Protein AF-A0ABD1CGZ0-F1 (afdb_monomer_lite)

Radius of gyration: 16.89 Å; chains: 1; bounding box: 37×45×39 Å

Sequence (158 aa):
MDRVVRLGLTNVVYFQCNLDYFTARFDVGVSLHACGVATDIVLEKCFEHRARFVSCPCCYGKLYEFDRIRYPRSGVFQRSELLLKEYLCIAHCADQTHDLESSRTNVAKSQQGFFCMDVIDKDRALRAEEFGYSVVVKRLRPENCTPKNRVLVGVLEE

pLDDT: mean 94.25, std 4.82, range [64.31, 98.44]

Secondary structure (DSSP, 8-state):
-HHHHHTT--S-----S-GGG-----SEEEEES-TTHHHHHHHHHHHHHT-EEEEE----S----BTTB-SS-SHHHHTSS--HHHHHHHHHHHT----TTSTT--HHHHHHHHHHHHHHHHHHHHHHHTTTEEEEEEE-SSGGG-S--EEEEEEE--

Structure (mmCIF, N/CA/C/O backbone):
data_AF-A0ABD1CGZ0-F1
#
_entry.id   AF-A0ABD1CGZ0-F1
#
loop_
_atom_site.group_PDB
_atom_site.id
_atom_site.type_symbol
_atom_site.label_atom_id
_atom_site.label_alt_id
_atom_site.label_comp_id
_atom_site.label_asym_id
_atom_site.label_entity_id
_atom_site.label_seq_id
_atom_site.pdbx_PDB_ins_code
_atom_site.Cartn_x
_atom_site.Cartn_y
_atom_site.Cartn_z
_atom_site.occupancy
_atom_site.B_iso_or_equiv
_atom_site.auth_seq_id
_atom_site.auth_comp_id
_atom_site.auth_asym_id
_atom_site.auth_atom_id
_atom_site.pdbx_PDB_model_num
ATOM 1 N N . MET A 1 1 ? -13.277 -22.442 8.735 1.00 76.81 1 MET A N 1
ATOM 2 C CA . MET A 1 1 ? -13.251 -21.962 10.141 1.00 76.81 1 MET A CA 1
ATOM 3 C C . MET A 1 1 ? -12.516 -22.927 11.075 1.00 76.81 1 MET A C 1
ATOM 5 O O . MET A 1 1 ? -12.223 -22.587 12.215 1.00 76.81 1 MET A O 1
ATOM 9 N N . ASP A 1 2 ? -12.110 -24.086 10.562 1.00 89.88 2 ASP A N 1
ATOM 10 C CA . ASP A 1 2 ? -11.545 -25.207 11.313 1.00 89.88 2 ASP A CA 1
ATOM 11 C C . ASP A 1 2 ? -10.303 -24.844 12.125 1.00 89.88 2 ASP A C 1
ATOM 13 O O . ASP A 1 2 ? -10.124 -25.344 13.227 1.00 89.88 2 ASP A O 1
ATOM 17 N N . ARG A 1 3 ? -9.443 -23.946 11.626 1.00 94.38 3 ARG A N 1
ATOM 18 C CA . ARG A 1 3 ? -8.235 -23.551 12.363 1.00 94.38 3 ARG A CA 1
ATOM 19 C C . ARG A 1 3 ? -8.559 -22.821 13.669 1.00 94.38 3 ARG A C 1
ATOM 21 O O . ARG A 1 3 ? -7.928 -23.130 14.669 1.00 94.38 3 ARG A O 1
ATOM 28 N N . VAL A 1 4 ? -9.521 -21.894 13.667 1.00 95.12 4 VAL A N 1
ATOM 29 C CA . VAL A 1 4 ? -9.936 -21.164 14.880 1.00 95.12 4 VAL A CA 1
ATOM 30 C C . VAL A 1 4 ? -10.603 -22.105 15.875 1.00 95.12 4 VAL A C 1
ATOM 32 O O . VAL A 1 4 ? -10.240 -22.087 17.047 1.00 95.12 4 VAL A O 1
ATOM 35 N N . VAL A 1 5 ? -11.476 -22.997 15.393 1.00 95.00 5 VAL A N 1
ATOM 36 C CA . VAL A 1 5 ? -12.150 -23.999 16.233 1.00 95.00 5 VAL A CA 1
ATOM 37 C C . VAL A 1 5 ? -11.141 -24.954 16.875 1.00 95.00 5 VAL A C 1
ATOM 39 O O . VAL A 1 5 ? -11.159 -25.135 18.087 1.00 95.00 5 VAL A O 1
ATOM 42 N N . ARG A 1 6 ? -10.206 -25.515 16.096 1.00 97.38 6 ARG A N 1
ATOM 43 C CA . ARG A 1 6 ? -9.165 -26.421 16.616 1.00 97.38 6 ARG A CA 1
ATOM 44 C C . ARG A 1 6 ? -8.235 -25.760 17.631 1.00 97.38 6 ARG A C 1
ATOM 46 O O . ARG A 1 6 ? -7.684 -26.456 18.472 1.00 97.38 6 ARG A O 1
ATOM 53 N N . LEU A 1 7 ? -8.023 -24.448 17.519 1.00 97.31 7 LEU A N 1
ATOM 54 C CA . LEU A 1 7 ? -7.197 -23.678 18.451 1.00 97.31 7 LEU A CA 1
ATOM 55 C C . LEU A 1 7 ? -7.991 -23.143 19.655 1.00 97.31 7 LEU A C 1
ATOM 57 O O . LEU A 1 7 ? -7.394 -22.515 20.522 1.00 97.31 7 LEU A O 1
ATOM 61 N N . GLY A 1 8 ? -9.311 -23.363 19.713 1.00 97.06 8 GLY A N 1
ATOM 62 C CA . GLY A 1 8 ? -10.162 -22.891 20.808 1.00 97.06 8 GLY A CA 1
ATOM 63 C C . GLY A 1 8 ? -10.250 -21.366 20.922 1.00 97.06 8 GLY A C 1
ATOM 64 O O . GLY A 1 8 ? -10.497 -20.853 22.010 1.00 97.06 8 GLY A O 1
ATOM 65 N N . LEU A 1 9 ? -10.020 -20.626 19.830 1.00 97.25 9 LEU A N 1
ATOM 66 C CA . LEU A 1 9 ? -10.027 -19.161 19.855 1.00 97.25 9 LEU A CA 1
ATOM 67 C C . LEU A 1 9 ? -11.467 -18.634 19.886 1.00 97.25 9 LEU A C 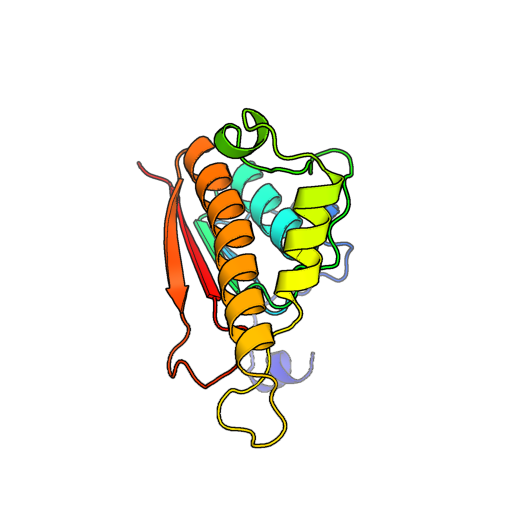1
ATOM 69 O O . LEU A 1 9 ? -12.254 -18.910 18.982 1.00 97.25 9 LEU A O 1
ATOM 73 N N . THR A 1 10 ? -11.799 -17.845 20.907 1.00 96.44 10 THR A N 1
ATOM 74 C CA . THR A 1 10 ? -13.141 -17.266 21.119 1.00 96.44 10 THR A CA 1
ATOM 75 C C . THR A 1 10 ? -13.216 -15.771 20.806 1.00 96.44 10 THR A C 1
ATOM 77 O O . THR A 1 10 ? -14.292 -15.184 20.809 1.00 96.44 10 THR A O 1
ATOM 80 N N . ASN A 1 11 ? -12.077 -15.150 20.505 1.00 96.19 11 ASN A N 1
ATOM 81 C CA . ASN A 1 11 ? -11.908 -13.716 20.273 1.00 96.19 11 ASN A CA 1
ATOM 82 C C . ASN A 1 11 ? -11.653 -13.374 18.793 1.00 96.19 11 ASN A C 1
ATOM 84 O O . ASN A 1 11 ? -11.038 -12.355 18.488 1.00 96.19 11 ASN A O 1
ATOM 88 N N . VAL A 1 12 ? -12.089 -14.236 17.870 1.00 95.38 12 VAL A N 1
ATOM 89 C CA . VAL A 1 12 ? -11.935 -14.039 16.423 1.00 95.38 12 VAL A CA 1
ATOM 90 C C . VAL A 1 12 ? -13.310 -14.012 15.775 1.00 95.38 12 VAL A C 1
ATOM 92 O O . VAL A 1 12 ? -14.066 -14.976 15.869 1.00 95.38 12 VAL A O 1
ATOM 95 N N . VAL A 1 13 ? -13.612 -12.916 15.082 1.00 93.06 13 VAL A N 1
ATOM 96 C CA . VAL A 1 13 ? -14.852 -12.748 14.321 1.00 93.06 13 VAL A CA 1
ATOM 97 C C . VAL A 1 13 ? -14.510 -12.649 12.841 1.00 93.06 13 VAL A C 1
ATOM 99 O O . VAL A 1 13 ? -13.569 -11.957 12.453 1.00 93.06 13 VAL A O 1
ATOM 102 N N . TYR A 1 14 ? -15.271 -13.358 12.013 1.00 91.81 14 TYR A N 1
ATOM 103 C CA . TYR A 1 14 ? -15.106 -13.358 10.566 1.00 91.81 14 TYR A CA 1
ATOM 104 C C . TYR A 1 14 ? -16.179 -12.502 9.908 1.00 91.81 14 TYR A C 1
ATOM 106 O O . TYR A 1 14 ? -17.357 -12.618 10.238 1.00 91.81 14 TYR A O 1
ATOM 114 N N . PHE A 1 15 ? -15.772 -11.716 8.916 1.00 91.56 15 PHE A N 1
ATOM 115 C CA . PHE A 1 15 ? -16.679 -10.938 8.083 1.00 91.56 15 PHE A CA 1
ATOM 116 C C . PHE A 1 15 ? -16.448 -11.297 6.619 1.00 91.56 15 PHE A C 1
ATOM 118 O O . PHE A 1 15 ? -15.347 -11.125 6.098 1.00 91.56 15 PHE A O 1
ATOM 125 N N . GLN A 1 16 ? -17.489 -11.789 5.947 1.00 93.81 16 GLN A N 1
ATOM 126 C CA . GLN A 1 16 ? -17.502 -11.929 4.495 1.00 93.81 16 GLN A CA 1
ATOM 127 C C . GLN A 1 16 ? -18.248 -10.731 3.918 1.00 93.81 16 GLN A C 1
ATOM 129 O O . GLN A 1 16 ? -19.474 -10.672 3.949 1.00 93.81 16 GLN A O 1
ATOM 134 N N . CYS A 1 17 ? -17.503 -9.760 3.411 1.00 91.94 17 CYS A N 1
ATOM 135 C CA . CYS A 1 17 ? -18.067 -8.572 2.791 1.00 91.94 17 CYS A CA 1
ATOM 136 C C . CYS A 1 17 ? -17.113 -8.027 1.731 1.00 91.94 17 CYS A C 1
ATOM 138 O O . CYS A 1 17 ? -15.945 -8.417 1.662 1.00 91.94 17 CYS A O 1
ATOM 140 N N . ASN A 1 18 ? -17.616 -7.108 0.909 1.00 91.56 18 ASN A N 1
ATOM 141 C CA . ASN A 1 18 ? -16.727 -6.227 0.171 1.00 91.56 18 ASN A CA 1
ATOM 142 C C . ASN A 1 18 ? -16.033 -5.307 1.185 1.00 91.56 18 ASN A C 1
ATOM 144 O O . ASN A 1 18 ? -16.710 -4.641 1.967 1.00 91.56 18 ASN A O 1
ATOM 148 N N . LEU A 1 19 ? -14.699 -5.281 1.162 1.00 90.19 19 LEU A N 1
ATOM 149 C CA . LEU A 1 19 ? -13.879 -4.488 2.079 1.00 90.19 19 LEU A CA 1
ATOM 150 C C . LEU A 1 19 ? -14.278 -3.003 2.093 1.00 90.19 19 LEU A C 1
ATOM 152 O O . LEU A 1 19 ? -14.240 -2.363 3.141 1.00 90.19 19 LEU A O 1
ATOM 156 N N . ASP A 1 20 ? -14.712 -2.468 0.951 1.00 87.94 20 ASP A N 1
ATOM 157 C CA . ASP A 1 20 ? -15.153 -1.078 0.832 1.00 87.94 20 ASP A CA 1
ATOM 158 C C . ASP A 1 20 ? -16.372 -0.758 1.731 1.00 87.94 20 ASP A C 1
ATOM 160 O O . ASP A 1 20 ? -16.513 0.355 2.248 1.00 87.94 20 ASP A O 1
ATOM 164 N N . TYR A 1 21 ? -17.208 -1.764 2.018 1.00 91.19 21 TYR A N 1
ATOM 165 C CA . TYR A 1 21 ? -18.407 -1.651 2.860 1.00 91.19 21 TYR A CA 1
ATOM 166 C C . TYR A 1 21 ? -18.157 -1.946 4.341 1.00 91.19 21 TYR A C 1
ATOM 168 O O . TYR A 1 21 ? -19.090 -1.893 5.140 1.00 91.19 21 TYR A O 1
ATOM 176 N N . PHE A 1 22 ? -16.922 -2.252 4.737 1.00 92.06 22 PHE A N 1
ATOM 177 C CA . PHE A 1 22 ? -16.593 -2.464 6.142 1.00 92.06 22 PHE A CA 1
ATOM 178 C C . PHE A 1 22 ? -16.648 -1.140 6.929 1.00 92.06 22 PHE A C 1
ATOM 180 O O . PHE A 1 22 ? -16.052 -0.142 6.514 1.00 92.06 22 PHE A O 1
ATOM 187 N N . THR A 1 23 ? -17.367 -1.127 8.056 1.00 92.12 23 THR A N 1
ATOM 188 C CA . THR A 1 23 ? -17.636 0.081 8.870 1.00 92.12 23 THR A CA 1
ATOM 189 C C . THR A 1 23 ? -17.466 -0.122 10.378 1.00 92.12 23 THR A C 1
ATOM 191 O O . THR A 1 23 ? -17.757 0.785 11.158 1.00 92.12 23 THR A O 1
ATOM 194 N N . ALA A 1 24 ? -17.030 -1.303 10.825 1.00 93.00 24 ALA A N 1
ATOM 195 C CA . ALA A 1 24 ? -16.795 -1.527 12.248 1.00 93.00 24 ALA A CA 1
ATOM 196 C C . ALA A 1 24 ? -15.568 -0.733 12.721 1.00 93.00 24 ALA A C 1
ATOM 198 O O . ALA A 1 24 ? -14.623 -0.539 11.961 1.00 93.00 24 ALA A O 1
ATOM 199 N N . ARG A 1 25 ? -15.564 -0.312 13.992 1.00 95.81 25 ARG A N 1
ATOM 200 C CA . ARG A 1 25 ? -14.398 0.343 14.601 1.00 95.81 25 ARG A CA 1
ATOM 201 C C . ARG A 1 25 ? -13.245 -0.639 14.807 1.00 95.81 25 ARG A C 1
ATOM 203 O O . ARG A 1 25 ? -13.470 -1.793 15.165 1.00 95.81 25 ARG A O 1
ATOM 210 N N . PHE A 1 26 ? -12.022 -0.143 14.645 1.00 96.88 26 PHE A N 1
ATOM 211 C CA . PHE A 1 26 ? -10.781 -0.861 14.924 1.00 96.88 26 PHE A CA 1
ATOM 212 C C . PHE A 1 26 ? -9.645 0.126 15.218 1.00 96.88 26 PHE A C 1
ATOM 214 O O . PHE A 1 26 ? -9.650 1.244 14.710 1.00 96.88 26 PHE A O 1
ATOM 221 N N . ASP A 1 27 ? -8.661 -0.310 16.006 1.00 97.44 27 ASP A N 1
ATOM 222 C CA . ASP A 1 27 ? -7.490 0.503 16.374 1.00 97.44 27 ASP A CA 1
ATOM 223 C C . ASP A 1 27 ? -6.279 0.262 15.459 1.00 97.44 27 ASP A C 1
ATOM 225 O O . ASP A 1 27 ? -5.398 1.119 15.330 1.00 97.44 27 ASP A O 1
ATOM 229 N N . VAL A 1 28 ? -6.214 -0.923 14.835 1.00 97.69 28 VAL A N 1
ATOM 230 C CA . VAL A 1 28 ? -5.113 -1.343 13.960 1.00 97.69 28 VAL A CA 1
ATOM 231 C C . VAL A 1 28 ? -5.648 -2.070 12.729 1.00 97.69 28 VAL A C 1
ATOM 233 O O . VAL A 1 28 ? -6.357 -3.067 12.852 1.00 97.69 28 VAL A O 1
ATOM 236 N N . GLY A 1 29 ? -5.271 -1.599 11.541 1.00 97.19 29 GLY A N 1
ATOM 237 C CA . GLY A 1 29 ? -5.482 -2.300 10.276 1.00 97.19 29 GLY A CA 1
ATOM 238 C C . GLY A 1 29 ? -4.249 -3.109 9.873 1.00 97.19 29 GLY A C 1
ATOM 239 O O . GLY A 1 29 ? -3.139 -2.582 9.832 1.00 97.19 29 GLY A O 1
ATOM 240 N N . VAL A 1 30 ? -4.428 -4.389 9.547 1.00 97.31 30 VAL A N 1
ATOM 241 C CA . VAL A 1 30 ? -3.351 -5.238 9.012 1.00 97.31 30 VAL A CA 1
ATOM 242 C C . VAL A 1 30 ? -3.790 -5.831 7.685 1.00 97.31 30 VAL A C 1
ATOM 244 O O . VAL A 1 30 ? -4.877 -6.401 7.596 1.00 97.31 30 VAL A O 1
ATOM 247 N N . SER A 1 31 ? -2.947 -5.731 6.659 1.00 96.06 31 SER A N 1
ATOM 248 C CA . SER A 1 31 ? -3.243 -6.295 5.343 1.00 96.06 31 SER A CA 1
ATOM 249 C C . SER A 1 31 ? -2.091 -7.121 4.781 1.00 96.06 31 SER A C 1
ATOM 251 O O . SER A 1 31 ? -0.930 -6.713 4.738 1.00 96.06 31 SER A O 1
ATOM 253 N N . LEU A 1 32 ? -2.448 -8.319 4.322 1.00 93.62 32 LEU A N 1
ATOM 254 C CA . LEU A 1 32 ? -1.582 -9.256 3.618 1.00 93.62 32 LEU A CA 1
ATOM 255 C C . LEU A 1 32 ? -2.303 -9.653 2.334 1.00 93.62 32 LEU A C 1
ATOM 257 O O . LEU A 1 32 ? -3.503 -9.919 2.361 1.00 93.62 32 LEU A O 1
ATOM 261 N N . HIS A 1 33 ? -1.589 -9.688 1.211 1.00 88.19 33 HIS A N 1
ATOM 262 C CA . HIS A 1 33 ? -2.182 -9.964 -0.102 1.00 88.19 33 HIS A CA 1
ATOM 263 C C . HIS A 1 33 ? -3.314 -8.997 -0.528 1.00 88.19 33 HIS A C 1
ATOM 265 O O . HIS A 1 33 ? -4.164 -9.346 -1.347 1.00 88.19 33 HIS A O 1
ATOM 271 N N . ALA A 1 34 ? -3.314 -7.755 -0.035 1.00 89.06 34 ALA A N 1
ATOM 272 C CA . ALA A 1 34 ? -4.251 -6.718 -0.474 1.00 89.06 34 ALA A CA 1
ATOM 273 C C . ALA A 1 34 ? -3.831 -6.142 -1.840 1.00 89.06 34 ALA A C 1
ATOM 275 O O . ALA A 1 34 ? -3.241 -5.072 -1.939 1.00 89.06 34 ALA A O 1
ATOM 276 N N . CYS A 1 35 ? -4.071 -6.886 -2.914 1.00 92.38 35 CYS A N 1
ATOM 277 C CA . CYS A 1 35 ? -3.508 -6.583 -4.228 1.00 92.38 35 CYS A CA 1
ATOM 278 C C . CYS A 1 35 ? -4.194 -5.401 -4.943 1.00 92.38 35 CYS A C 1
ATOM 280 O O . CYS A 1 35 ? -5.414 -5.239 -4.899 1.00 92.38 35 CYS A O 1
ATOM 282 N N . GLY A 1 36 ? -3.392 -4.595 -5.644 1.00 93.31 36 GLY A N 1
ATOM 283 C CA . GLY A 1 36 ? -3.839 -3.427 -6.398 1.00 93.31 36 GLY A CA 1
ATOM 284 C C . GLY A 1 36 ? -4.512 -2.400 -5.494 1.00 93.31 36 GLY A C 1
ATOM 285 O O . GLY A 1 36 ? -3.998 -2.068 -4.423 1.00 93.31 36 GLY A O 1
ATOM 286 N N . VAL A 1 37 ? -5.695 -1.951 -5.910 1.00 95.88 37 VAL A N 1
ATOM 287 C CA . VAL A 1 37 ? -6.496 -0.971 -5.170 1.00 95.88 37 VAL A CA 1
ATOM 288 C C . VAL A 1 37 ? -6.883 -1.431 -3.760 1.00 95.88 37 VAL A C 1
ATOM 290 O O . VAL A 1 37 ? -7.141 -0.601 -2.897 1.00 95.88 37 VAL A O 1
ATOM 293 N N . ALA A 1 38 ? -6.889 -2.739 -3.472 1.00 95.44 38 ALA A N 1
ATOM 294 C CA . ALA A 1 38 ? -7.273 -3.241 -2.153 1.00 95.44 38 ALA A CA 1
ATOM 295 C C . ALA A 1 38 ? -6.346 -2.729 -1.036 1.00 95.44 38 ALA A C 1
ATOM 297 O O . ALA A 1 38 ? -6.825 -2.465 0.064 1.00 95.44 38 ALA A O 1
ATOM 298 N N . THR A 1 39 ? -5.048 -2.533 -1.312 1.00 96.75 39 THR A N 1
ATOM 299 C CA . THR A 1 39 ? -4.136 -1.868 -0.361 1.00 96.75 39 THR A CA 1
ATOM 300 C C . THR A 1 39 ? -4.613 -0.450 -0.065 1.00 96.75 39 THR A C 1
ATOM 302 O O . THR A 1 39 ? -4.648 -0.038 1.091 1.00 96.75 39 THR A O 1
ATOM 305 N N . ASP A 1 40 ? -5.013 0.289 -1.097 1.00 97.12 40 ASP A N 1
ATOM 306 C CA . ASP A 1 40 ? -5.448 1.674 -0.954 1.00 97.12 40 ASP A CA 1
ATOM 307 C C . ASP A 1 40 ? -6.774 1.768 -0.182 1.00 97.12 40 ASP A C 1
ATOM 309 O O . ASP A 1 40 ? -6.899 2.629 0.682 1.00 97.12 40 ASP A O 1
ATOM 313 N N . ILE A 1 41 ? -7.697 0.817 -0.376 1.00 96.50 41 ILE A N 1
ATOM 314 C CA . ILE A 1 41 ? -8.933 0.706 0.420 1.00 96.50 41 ILE A CA 1
ATOM 315 C C . ILE A 1 41 ? -8.621 0.486 1.902 1.00 96.50 41 ILE A C 1
ATOM 317 O O . ILE A 1 41 ? -9.199 1.161 2.750 1.00 96.50 41 ILE A O 1
ATOM 321 N N . VAL A 1 42 ? -7.705 -0.436 2.236 1.00 96.62 42 VAL A N 1
ATOM 322 C CA . VAL A 1 42 ? -7.298 -0.652 3.637 1.00 96.62 42 VAL A CA 1
ATOM 323 C C . VAL A 1 42 ? -6.742 0.636 4.237 1.00 96.62 42 VAL A C 1
ATOM 325 O O . VAL A 1 42 ? -7.102 0.983 5.360 1.00 96.62 42 VAL A O 1
ATOM 328 N N . LEU A 1 43 ? -5.880 1.343 3.502 1.00 97.19 43 LEU A N 1
ATOM 329 C CA . LEU A 1 43 ? -5.276 2.586 3.974 1.00 97.19 43 LEU A CA 1
ATOM 330 C C . LEU A 1 43 ? -6.334 3.671 4.213 1.00 97.19 43 LEU A C 1
ATOM 332 O O . LEU A 1 43 ? -6.349 4.240 5.299 1.00 97.19 43 LEU A O 1
ATOM 336 N N . GLU A 1 44 ? -7.264 3.891 3.278 1.00 96.50 44 GLU A N 1
ATOM 337 C CA . GLU A 1 44 ? -8.367 4.848 3.473 1.00 96.50 44 GLU A CA 1
ATOM 338 C C . GLU A 1 44 ? -9.229 4.479 4.689 1.00 96.50 44 GLU A C 1
ATOM 340 O O . GLU A 1 44 ? -9.519 5.338 5.518 1.00 96.50 44 GLU A O 1
ATOM 345 N N . LYS A 1 45 ? -9.552 3.192 4.887 1.00 96.31 45 LYS A N 1
ATOM 346 C CA . LYS A 1 45 ? -10.264 2.747 6.098 1.00 96.31 45 LYS A CA 1
ATOM 347 C C . LYS A 1 45 ? -9.482 3.059 7.370 1.00 96.31 45 LYS A C 1
ATOM 349 O O . LYS A 1 45 ? -10.089 3.452 8.365 1.00 96.31 45 LYS A O 1
ATOM 354 N N . CYS A 1 46 ? -8.160 2.894 7.357 1.00 97.31 46 CYS A N 1
ATOM 355 C CA . CYS A 1 46 ? -7.325 3.237 8.506 1.00 97.31 46 CYS A CA 1
ATOM 356 C C . CYS A 1 46 ? -7.339 4.745 8.773 1.00 97.31 46 CYS A C 1
ATOM 358 O O . CYS A 1 46 ? -7.475 5.138 9.929 1.00 97.31 46 CYS A O 1
ATOM 360 N N . PHE A 1 47 ? -7.273 5.576 7.729 1.00 96.44 47 PHE A N 1
ATOM 361 C CA . PHE A 1 47 ? -7.325 7.034 7.862 1.00 96.44 47 PHE A CA 1
ATOM 362 C C . PHE A 1 47 ? -8.676 7.499 8.416 1.00 96.44 47 PHE A C 1
ATOM 364 O O . PHE A 1 47 ? -8.708 8.252 9.388 1.00 96.44 47 PHE A O 1
ATOM 371 N N . GLU A 1 48 ? -9.784 6.984 7.865 1.00 95.38 48 GLU A N 1
ATOM 372 C CA . GLU A 1 48 ? -11.155 7.256 8.326 1.00 95.38 48 GLU A CA 1
ATOM 373 C C . GLU A 1 48 ? -11.321 6.957 9.828 1.00 95.38 48 GLU A C 1
ATOM 375 O O . GLU A 1 48 ? -11.975 7.710 10.551 1.00 95.38 48 GLU A O 1
ATOM 380 N N . HIS A 1 49 ? -10.702 5.877 10.314 1.00 95.94 49 HIS A N 1
ATOM 381 C CA . HIS A 1 49 ? -10.814 5.434 11.707 1.00 95.94 49 HIS A CA 1
ATOM 382 C C . HIS A 1 49 ? -9.721 5.981 12.624 1.00 95.94 49 HIS A C 1
ATOM 384 O O . HIS A 1 49 ? -9.749 5.691 13.820 1.00 95.94 49 HIS A O 1
ATOM 390 N N . ARG A 1 50 ? -8.758 6.751 12.096 1.00 96.88 50 ARG A N 1
ATOM 391 C CA . ARG A 1 50 ? -7.541 7.138 12.827 1.00 96.88 50 ARG A CA 1
ATOM 392 C C . ARG A 1 50 ? -6.831 5.913 13.433 1.00 96.88 50 ARG A C 1
ATOM 394 O O . ARG A 1 50 ? -6.305 5.957 14.543 1.00 96.88 50 ARG A O 1
ATOM 401 N N . ALA A 1 51 ? -6.834 4.801 12.703 1.00 97.62 51 ALA A N 1
ATOM 402 C CA . ALA A 1 51 ? -6.224 3.543 13.112 1.00 97.62 51 ALA A CA 1
ATOM 403 C C . ALA A 1 51 ? -4.763 3.478 12.658 1.00 97.62 51 ALA A C 1
ATOM 405 O O . ALA A 1 51 ? -4.419 3.961 11.577 1.00 97.62 51 ALA A O 1
ATOM 406 N N . ARG A 1 52 ? -3.901 2.833 13.449 1.00 98.25 52 ARG A N 1
ATOM 407 C CA . ARG A 1 52 ? -2.532 2.484 13.022 1.00 98.25 52 ARG A CA 1
ATOM 408 C C . ARG A 1 52 ? -2.604 1.412 11.935 1.00 98.25 52 ARG A C 1
ATOM 410 O O . ARG A 1 52 ? -3.584 0.671 11.878 1.00 98.25 52 ARG A O 1
ATOM 417 N N . PHE A 1 53 ? -1.580 1.279 11.096 1.00 98.38 53 PHE A N 1
ATOM 418 C CA . PHE A 1 53 ? -1.613 0.260 10.045 1.00 98.38 53 PHE A CA 1
ATOM 419 C C . PHE A 1 53 ? -0.288 -0.460 9.810 1.00 98.38 53 PHE A C 1
ATOM 421 O O . PHE A 1 53 ? 0.789 0.112 9.968 1.00 98.38 53 PHE A O 1
ATOM 428 N N . VAL A 1 54 ? -0.395 -1.720 9.381 1.00 98.00 54 VAL A N 1
ATOM 429 C CA . VAL A 1 54 ? 0.692 -2.526 8.813 1.00 98.00 54 VAL A CA 1
ATOM 430 C C . VAL A 1 54 ? 0.192 -3.139 7.509 1.00 98.00 54 VAL A C 1
ATOM 432 O O . VAL A 1 54 ? -0.673 -4.012 7.517 1.00 98.00 54 VAL A O 1
ATOM 435 N N . SER A 1 55 ? 0.729 -2.686 6.381 1.00 97.62 55 SER A N 1
ATOM 436 C CA . SER A 1 55 ? 0.303 -3.126 5.053 1.00 97.62 55 SER A CA 1
ATOM 437 C C . SER A 1 55 ? 1.462 -3.750 4.292 1.00 97.62 55 SER A C 1
ATOM 439 O O . SER A 1 55 ? 2.514 -3.127 4.163 1.00 97.62 55 SER A O 1
ATOM 441 N N . CYS A 1 56 ? 1.256 -4.949 3.746 1.00 96.06 56 CYS A N 1
ATOM 442 C CA . CYS A 1 56 ? 2.210 -5.639 2.873 1.00 96.06 56 CYS A CA 1
ATOM 443 C C . CYS A 1 56 ? 1.627 -5.752 1.451 1.00 96.06 56 CYS A C 1
ATOM 445 O O . CYS A 1 56 ? 0.923 -6.730 1.155 1.00 96.06 56 CYS A O 1
ATOM 447 N N . PRO A 1 57 ? 1.870 -4.771 0.561 1.00 94.81 57 PRO A N 1
ATOM 448 C CA . PRO A 1 57 ? 1.324 -4.802 -0.789 1.00 94.81 57 PRO A CA 1
ATOM 449 C C . PRO A 1 57 ? 1.966 -5.922 -1.626 1.00 94.81 57 PRO A C 1
ATOM 451 O O . PRO A 1 57 ? 3.181 -6.105 -1.645 1.00 94.81 57 PRO A O 1
ATOM 454 N N . CYS A 1 58 ? 1.133 -6.678 -2.343 1.00 90.50 58 CYS A N 1
ATOM 455 C CA . CYS A 1 58 ? 1.546 -7.813 -3.185 1.00 90.50 58 CYS A CA 1
ATOM 456 C C . CYS A 1 58 ? 1.618 -7.462 -4.670 1.00 90.50 58 CYS A C 1
ATOM 458 O O . CYS A 1 58 ? 2.564 -7.835 -5.359 1.00 90.50 58 CYS A O 1
ATOM 460 N N . CYS A 1 59 ? 0.593 -6.774 -5.167 1.00 93.31 59 CYS A N 1
ATOM 461 C CA . CYS A 1 59 ? 0.471 -6.380 -6.562 1.00 93.31 59 CYS A CA 1
ATOM 462 C C . CYS A 1 59 ? 0.099 -4.909 -6.632 1.00 93.31 59 CYS A C 1
ATOM 464 O O . CYS A 1 59 ? -0.606 -4.394 -5.763 1.00 93.31 59 CYS A O 1
ATOM 466 N N . TYR A 1 60 ? 0.545 -4.266 -7.695 1.00 96.19 60 TYR A N 1
ATOM 467 C CA . TYR A 1 60 ? 0.466 -2.830 -7.888 1.00 96.19 60 TYR A CA 1
ATOM 468 C C . TYR A 1 60 ? -0.288 -2.501 -9.167 1.00 96.19 60 TYR A C 1
ATOM 470 O O . TYR A 1 60 ? -0.970 -1.497 -9.200 1.00 96.19 60 TYR A O 1
ATOM 478 N N . GLY A 1 61 ? -0.277 -3.357 -10.186 1.00 94.25 61 GLY A N 1
ATOM 479 C CA . GLY A 1 61 ? -0.780 -3.030 -11.517 1.00 94.25 61 GLY A CA 1
ATOM 480 C C . GLY A 1 61 ? -2.298 -2.978 -11.664 1.00 94.25 61 GLY A C 1
ATOM 481 O O . GLY A 1 61 ? -2.783 -2.653 -12.736 1.00 94.25 61 GLY A O 1
ATOM 482 N N . LYS A 1 62 ? -3.087 -3.305 -10.639 1.00 94.12 62 LYS A N 1
ATOM 483 C CA . LYS A 1 62 ? -4.559 -3.236 -10.708 1.00 94.12 62 LYS A CA 1
ATOM 484 C C . LYS A 1 62 ? -5.094 -2.074 -9.878 1.00 94.12 62 LYS A C 1
ATOM 486 O O . LYS A 1 62 ? -5.790 -2.292 -8.886 1.00 94.12 62 LYS A O 1
ATOM 491 N N . LEU A 1 63 ? -4.729 -0.858 -10.275 1.00 96.00 63 LEU A N 1
ATOM 492 C CA . LEU A 1 63 ? -5.258 0.382 -9.702 1.00 96.00 63 LEU A CA 1
ATOM 493 C C . LEU A 1 63 ? -6.376 0.923 -10.589 1.00 96.00 63 LEU A C 1
ATOM 495 O O . LEU A 1 63 ? -6.279 0.883 -11.815 1.00 96.00 63 LEU A O 1
ATOM 499 N N . TYR A 1 64 ? -7.429 1.430 -9.965 1.00 93.06 64 TYR A N 1
ATOM 500 C CA . TYR A 1 64 ? -8.509 2.144 -10.633 1.00 93.06 64 TYR A CA 1
ATOM 501 C C . TYR A 1 64 ? -9.151 3.114 -9.649 1.00 93.06 64 TYR A C 1
ATOM 503 O O . TYR A 1 64 ? -9.168 2.869 -8.443 1.00 93.06 64 TYR A O 1
ATOM 511 N N . GLU A 1 65 ? -9.661 4.222 -10.167 1.00 93.31 65 GLU A N 1
ATOM 512 C CA . GLU A 1 65 ? -10.282 5.254 -9.346 1.00 93.31 65 GLU A CA 1
ATOM 513 C C . GLU A 1 65 ? -11.756 4.960 -9.087 1.00 93.31 65 GLU A C 1
ATOM 515 O O . GLU A 1 65 ? -12.468 4.448 -9.953 1.00 93.31 65 GLU A O 1
ATOM 520 N N . PHE A 1 66 ? -12.223 5.343 -7.906 1.00 90.88 66 PHE A N 1
ATOM 521 C CA . PHE A 1 66 ? -13.637 5.395 -7.551 1.00 90.88 66 PHE A CA 1
ATOM 522 C C . PHE A 1 66 ? -13.797 6.255 -6.303 1.00 90.88 66 PHE A C 1
ATOM 524 O O . PHE A 1 66 ? -12.910 6.244 -5.460 1.00 90.88 66 PHE A O 1
ATOM 531 N N . ASP A 1 67 ? -14.923 6.960 -6.184 1.00 84.81 67 ASP A N 1
ATOM 532 C CA . ASP A 1 67 ? -15.339 7.745 -5.010 1.00 84.81 67 ASP A CA 1
ATOM 533 C C . ASP A 1 67 ? -14.175 8.382 -4.207 1.00 84.81 67 ASP A C 1
ATOM 535 O O . ASP A 1 67 ? -13.680 9.447 -4.581 1.00 84.81 67 ASP A O 1
ATOM 539 N N . ARG A 1 68 ? -13.695 7.688 -3.162 1.00 86.25 68 ARG A N 1
ATOM 540 C CA . ARG A 1 68 ? -12.632 8.089 -2.218 1.00 86.25 68 ARG A CA 1
ATOM 541 C C . ARG A 1 68 ? -11.176 7.864 -2.664 1.00 86.25 68 ARG A C 1
ATOM 543 O O . ARG A 1 68 ? -10.269 8.367 -2.009 1.00 86.25 68 ARG A O 1
ATOM 550 N N . ILE A 1 69 ? -10.918 7.134 -3.749 1.00 94.25 69 ILE A N 1
ATOM 551 C CA . ILE A 1 69 ? -9.564 6.808 -4.231 1.00 94.25 69 ILE A CA 1
ATOM 552 C C . ILE A 1 69 ? -9.305 7.455 -5.593 1.00 94.25 69 ILE A C 1
ATOM 554 O O . ILE A 1 69 ? -9.994 7.183 -6.581 1.00 94.25 69 ILE A O 1
ATOM 558 N N . ARG A 1 70 ? -8.256 8.282 -5.634 1.00 95.19 70 ARG A N 1
ATOM 559 C CA . ARG A 1 70 ? -7.722 8.959 -6.824 1.00 95.19 70 ARG A CA 1
ATOM 560 C C . ARG A 1 70 ? -6.219 8.751 -6.929 1.00 95.19 70 ARG A C 1
ATOM 562 O O . ARG A 1 70 ? -5.558 8.576 -5.904 1.00 95.19 70 ARG A O 1
ATOM 569 N N . TYR A 1 71 ? -5.695 8.798 -8.151 1.00 97.19 71 TYR A N 1
ATOM 570 C CA . TYR A 1 71 ? -4.271 8.647 -8.426 1.00 97.19 71 TYR A CA 1
ATOM 571 C C . TYR A 1 71 ? -3.727 9.828 -9.247 1.00 97.19 71 TYR A C 1
ATOM 573 O O . TYR A 1 71 ? -4.353 10.229 -10.227 1.00 97.19 71 TYR A O 1
ATOM 581 N N . PRO A 1 72 ? -2.535 10.352 -8.919 1.00 97.44 72 PRO A N 1
ATOM 582 C CA . PRO A 1 72 ? -1.712 10.002 -7.759 1.00 97.44 72 PRO A CA 1
ATOM 583 C C . PRO A 1 72 ? -2.389 10.315 -6.413 1.00 97.44 72 PRO A C 1
ATOM 585 O O . PRO A 1 72 ? -3.302 11.138 -6.345 1.00 97.44 72 PRO A O 1
ATOM 588 N N . ARG A 1 73 ? -1.986 9.626 -5.342 1.00 97.06 73 ARG A N 1
ATOM 589 C CA . ARG A 1 73 ? -2.689 9.684 -4.053 1.00 97.06 73 ARG A CA 1
ATOM 590 C C . ARG A 1 73 ? -2.311 10.901 -3.224 1.00 97.06 73 ARG A C 1
ATOM 592 O O . ARG A 1 73 ? -3.204 11.553 -2.693 1.00 97.06 73 ARG A O 1
ATOM 599 N N . SER A 1 74 ? -1.020 11.180 -3.079 1.00 98.00 74 SER A N 1
ATOM 600 C CA . SER A 1 74 ? -0.528 12.306 -2.285 1.00 98.00 74 SER A CA 1
ATOM 601 C C . SER A 1 74 ? -0.629 13.617 -3.055 1.00 98.00 74 SER A C 1
ATOM 603 O O . SER A 1 74 ? -0.428 13.673 -4.270 1.00 98.00 74 SER A O 1
ATOM 605 N N . GLY A 1 75 ? -0.850 14.711 -2.337 1.00 97.81 75 GLY A N 1
ATOM 606 C CA . GLY A 1 75 ? -0.812 16.064 -2.870 1.00 97.81 75 GLY A CA 1
ATOM 607 C C . GLY A 1 75 ? 0.533 16.415 -3.510 1.00 97.81 75 GLY A C 1
ATOM 608 O O . GLY A 1 75 ? 0.567 17.180 -4.469 1.00 97.81 75 GLY A O 1
ATOM 609 N N . VAL A 1 76 ? 1.650 15.853 -3.028 1.00 97.44 76 VAL A N 1
ATOM 610 C CA . VAL A 1 76 ? 2.972 16.036 -3.660 1.00 97.44 76 VAL A CA 1
ATOM 611 C C . VAL A 1 76 ? 2.978 15.484 -5.084 1.00 97.44 76 VAL A C 1
ATOM 613 O O . VAL A 1 76 ? 3.386 16.192 -6.002 1.00 97.44 76 VAL A O 1
ATOM 616 N N . PHE A 1 77 ? 2.495 14.256 -5.284 1.00 97.81 77 PHE A N 1
ATOM 617 C CA . PHE A 1 77 ? 2.441 13.665 -6.619 1.00 97.81 77 PHE A CA 1
ATOM 618 C C . PHE A 1 77 ? 1.341 14.300 -7.478 1.00 97.81 77 PHE A C 1
ATOM 620 O O . PHE A 1 77 ? 1.554 14.499 -8.669 1.00 97.81 77 PHE A O 1
ATOM 627 N N . GLN A 1 78 ? 0.202 14.686 -6.895 1.00 96.88 78 GLN A N 1
ATOM 628 C CA . GLN A 1 78 ? -0.868 15.389 -7.619 1.00 96.88 78 GLN A CA 1
ATOM 629 C C . GLN A 1 78 ? -0.433 16.758 -8.157 1.00 96.88 78 GLN A C 1
ATOM 631 O O . GLN A 1 78 ? -0.947 17.200 -9.178 1.00 96.88 78 GLN A O 1
ATOM 636 N N . ARG A 1 79 ? 0.507 17.439 -7.486 1.00 97.31 79 ARG A N 1
ATOM 637 C CA . ARG A 1 79 ? 1.092 18.708 -7.958 1.00 97.31 79 ARG A CA 1
ATOM 638 C C . ARG A 1 79 ? 2.214 18.527 -8.982 1.00 97.31 79 ARG A C 1
ATOM 640 O O . ARG A 1 79 ? 2.723 19.524 -9.487 1.00 97.31 79 ARG A O 1
ATOM 647 N N . SER A 1 80 ? 2.640 17.295 -9.246 1.00 95.38 80 SER A N 1
ATOM 648 C CA . SER A 1 80 ? 3.629 17.016 -10.287 1.00 95.38 80 SER A CA 1
ATOM 649 C C . SER A 1 80 ? 2.986 17.027 -11.678 1.00 95.38 80 SER A C 1
ATOM 651 O O . SER A 1 80 ? 1.766 17.022 -11.811 1.00 95.38 80 SER A O 1
ATOM 653 N N . GLU A 1 81 ? 3.806 16.989 -12.726 1.00 95.62 81 GLU A N 1
ATOM 654 C CA . GLU A 1 81 ? 3.331 16.856 -14.112 1.00 95.62 81 GLU A CA 1
ATOM 655 C C . GLU A 1 81 ? 2.969 15.404 -14.491 1.00 95.62 81 GLU A C 1
ATOM 657 O O . GLU A 1 81 ? 2.679 15.123 -15.652 1.00 95.62 81 GLU A O 1
ATOM 662 N N . LEU A 1 82 ? 2.985 14.472 -13.528 1.00 95.94 82 LEU A N 1
ATOM 663 C CA . LEU A 1 82 ? 2.712 13.058 -13.765 1.00 95.94 82 LEU A CA 1
ATOM 664 C C . LEU A 1 82 ? 1.239 12.836 -14.124 1.00 95.94 82 LEU A C 1
ATOM 666 O O . LEU A 1 82 ? 0.336 13.021 -13.306 1.00 95.94 82 LEU A O 1
ATOM 670 N N . LEU A 1 83 ? 0.992 12.364 -15.343 1.00 96.75 83 LEU A N 1
ATOM 671 C CA . LEU A 1 83 ? -0.352 12.067 -15.821 1.00 96.75 83 LEU A CA 1
ATOM 672 C C . LEU A 1 83 ? -0.870 10.757 -15.215 1.00 96.75 83 LEU A C 1
ATOM 674 O O . LEU A 1 83 ? -0.113 9.811 -14.993 1.00 96.75 83 LEU A O 1
ATOM 678 N N . LEU A 1 84 ? -2.195 10.630 -15.068 1.00 96.56 84 LEU A N 1
ATOM 679 C CA . LEU A 1 84 ? -2.830 9.398 -14.574 1.00 96.56 84 LEU A CA 1
ATOM 680 C C . LEU A 1 84 ? -2.363 8.151 -15.349 1.00 96.56 84 LEU A C 1
ATOM 682 O O . LEU A 1 84 ? -2.007 7.140 -14.751 1.00 96.56 84 LEU A O 1
ATOM 686 N N . LYS A 1 85 ? -2.291 8.228 -16.684 1.00 97.19 85 LYS A N 1
ATOM 687 C CA . LYS A 1 85 ? -1.822 7.114 -17.531 1.00 97.19 85 LYS A CA 1
ATOM 688 C C . LYS A 1 85 ? -0.378 6.689 -17.221 1.00 97.19 85 LYS A C 1
ATOM 690 O O . LYS A 1 85 ? -0.043 5.516 -17.358 1.00 97.19 85 LYS A O 1
ATOM 695 N N . GLU A 1 86 ? 0.472 7.628 -16.816 1.00 97.81 86 GLU A N 1
ATOM 696 C CA . GLU A 1 86 ? 1.881 7.382 -16.497 1.00 97.81 86 GLU A CA 1
ATOM 697 C C . GLU A 1 86 ? 2.006 6.772 -15.106 1.00 97.81 86 GLU A C 1
ATOM 699 O O . GLU A 1 86 ? 2.727 5.792 -14.934 1.00 97.81 86 GLU A O 1
ATOM 704 N N . TYR A 1 87 ? 1.222 7.265 -14.145 1.00 98.25 87 TYR A N 1
ATOM 705 C CA . TYR A 1 87 ? 1.106 6.650 -12.827 1.00 98.25 87 TYR A CA 1
ATOM 706 C C . TYR A 1 87 ? 0.637 5.189 -12.924 1.00 98.25 87 TYR A C 1
ATOM 708 O O . TYR A 1 87 ? 1.254 4.294 -12.346 1.00 98.25 87 TYR A O 1
ATOM 716 N N . LEU A 1 88 ? -0.406 4.919 -13.718 1.00 97.88 88 LEU A N 1
ATOM 717 C CA . LEU A 1 88 ? -0.888 3.554 -13.961 1.00 97.88 88 LEU A CA 1
ATOM 718 C C . LEU A 1 88 ? 0.167 2.691 -14.674 1.00 97.88 88 LEU A C 1
ATOM 720 O O . LEU A 1 88 ? 0.313 1.513 -14.354 1.00 97.88 88 LEU A O 1
ATOM 724 N N . CYS A 1 89 ? 0.955 3.268 -15.586 1.00 97.94 89 CYS A N 1
ATOM 725 C CA . CYS A 1 89 ? 2.083 2.578 -16.215 1.00 97.94 89 CYS A CA 1
ATOM 726 C C . CYS A 1 89 ? 3.156 2.181 -1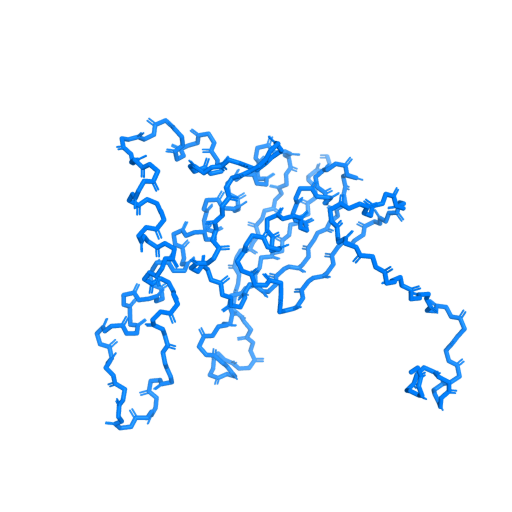5.186 1.00 97.94 89 CYS A C 1
ATOM 728 O O . CYS A 1 89 ? 3.591 1.029 -15.171 1.00 97.94 89 CYS A O 1
ATOM 730 N N . ILE A 1 90 ? 3.533 3.087 -14.276 1.00 98.19 90 ILE A N 1
ATOM 731 C CA . ILE A 1 90 ? 4.459 2.789 -13.171 1.00 98.19 90 ILE A CA 1
ATOM 732 C C . ILE A 1 90 ? 3.898 1.652 -12.313 1.00 98.19 90 ILE A C 1
ATOM 734 O O . ILE A 1 90 ? 4.608 0.688 -12.028 1.00 98.19 90 ILE A O 1
ATOM 738 N N . ALA A 1 91 ? 2.614 1.711 -11.961 1.00 97.75 91 ALA A N 1
ATOM 739 C CA . ALA A 1 91 ? 1.954 0.674 -11.178 1.00 97.75 91 ALA A CA 1
ATOM 740 C C . ALA A 1 91 ? 1.956 -0.696 -11.887 1.00 97.75 91 ALA A C 1
ATOM 742 O O . ALA A 1 91 ? 2.214 -1.720 -11.256 1.00 97.75 91 ALA A O 1
ATOM 743 N N . HIS A 1 92 ? 1.734 -0.740 -13.203 1.00 97.25 92 HIS A N 1
ATOM 744 C CA . HIS A 1 92 ? 1.851 -1.972 -13.991 1.00 97.25 92 HIS A CA 1
ATOM 745 C C . HIS A 1 92 ? 3.285 -2.511 -14.030 1.00 97.25 92 HIS A C 1
ATOM 747 O O . HIS A 1 92 ? 3.503 -3.711 -13.847 1.00 97.25 92 HIS A O 1
ATOM 753 N N . CYS A 1 93 ? 4.270 -1.635 -14.238 1.00 97.06 93 CYS A N 1
ATOM 754 C CA . CYS A 1 93 ? 5.685 -1.997 -14.220 1.00 97.06 93 CYS A CA 1
ATOM 755 C C . CYS A 1 93 ? 6.117 -2.534 -12.852 1.00 97.06 93 CYS A C 1
ATOM 757 O O . CYS A 1 93 ? 6.920 -3.463 -12.790 1.00 97.06 93 CYS A O 1
ATOM 759 N N . ALA A 1 94 ? 5.532 -2.027 -11.764 1.00 96.81 94 ALA A N 1
ATOM 760 C CA . ALA A 1 94 ? 5.796 -2.511 -10.416 1.00 96.81 94 ALA A CA 1
ATOM 761 C C . ALA A 1 94 ? 5.464 -3.998 -10.237 1.00 96.81 94 ALA A C 1
ATOM 763 O O . ALA A 1 94 ? 6.068 -4.629 -9.380 1.00 96.81 94 ALA A O 1
ATOM 764 N N . ASP A 1 95 ? 4.591 -4.609 -11.046 1.00 94.88 95 ASP A N 1
ATOM 765 C CA . ASP A 1 95 ? 4.315 -6.054 -10.991 1.00 94.88 95 ASP A CA 1
ATOM 766 C C . ASP A 1 95 ? 5.365 -6.925 -11.699 1.00 94.88 95 ASP A C 1
ATOM 768 O O . ASP A 1 95 ? 5.410 -8.132 -11.463 1.00 94.88 95 ASP A O 1
ATOM 772 N N . GLN A 1 96 ? 6.261 -6.334 -12.492 1.00 93.62 96 GLN A N 1
ATOM 773 C CA . GLN A 1 96 ? 7.311 -7.041 -13.234 1.00 93.62 96 GLN A CA 1
ATOM 774 C C . GLN A 1 96 ? 8.530 -7.352 -12.350 1.00 93.62 96 GLN A C 1
ATOM 776 O O . GLN A 1 96 ? 9.649 -6.943 -12.644 1.00 93.62 96 GLN A O 1
ATOM 781 N N . THR A 1 97 ? 8.320 -8.062 -11.239 1.00 89.12 97 THR A N 1
ATOM 782 C CA . THR A 1 97 ? 9.391 -8.456 -10.309 1.00 89.12 97 THR A CA 1
ATOM 783 C C . THR A 1 97 ? 9.474 -9.964 -10.171 1.00 89.12 97 THR A C 1
ATOM 785 O O . THR A 1 97 ? 8.473 -10.613 -9.863 1.00 89.12 97 THR A O 1
ATOM 788 N N . HIS A 1 98 ? 10.677 -10.507 -10.299 1.00 87.81 98 HIS A N 1
ATOM 789 C CA . HIS A 1 98 ? 10.940 -11.937 -10.182 1.00 87.81 98 HIS A CA 1
ATOM 790 C C . HIS A 1 98 ? 12.098 -12.209 -9.225 1.00 87.81 98 HIS A C 1
ATOM 792 O O . HIS A 1 98 ? 12.852 -11.301 -8.872 1.00 87.81 98 HIS A O 1
ATOM 798 N N . ASP A 1 99 ? 12.222 -13.469 -8.817 1.00 84.06 99 ASP A N 1
ATOM 799 C CA . ASP A 1 99 ? 13.331 -13.947 -7.999 1.00 84.06 99 AS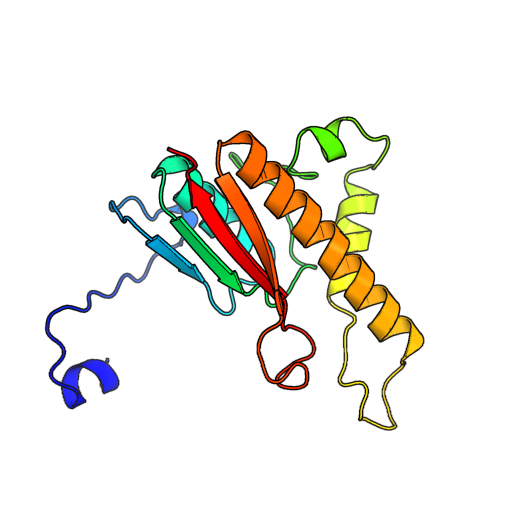P A CA 1
ATOM 800 C C . ASP A 1 99 ? 14.667 -13.733 -8.723 1.00 84.06 99 ASP A C 1
ATOM 802 O O . ASP A 1 99 ? 14.884 -14.265 -9.814 1.00 84.06 99 ASP A O 1
ATOM 806 N N . LEU A 1 100 ? 15.551 -12.933 -8.127 1.00 84.75 100 LEU A N 1
ATOM 807 C CA . LEU A 1 100 ? 16.850 -12.595 -8.707 1.00 84.75 100 LEU A CA 1
ATOM 808 C C . LEU A 1 100 ? 17.834 -13.771 -8.690 1.00 84.75 100 LEU A C 1
ATOM 810 O O . LEU A 1 100 ? 18.799 -13.743 -9.448 1.00 84.75 100 LEU A O 1
ATOM 814 N N . GLU A 1 101 ? 17.597 -14.794 -7.868 1.00 83.56 101 GLU A N 1
ATOM 815 C CA . GLU A 1 101 ? 18.445 -15.988 -7.803 1.00 83.56 101 GLU A CA 1
ATOM 816 C C . GLU A 1 101 ? 18.151 -16.967 -8.959 1.00 83.56 101 GLU A C 1
ATOM 818 O O . GLU A 1 101 ? 18.944 -17.863 -9.253 1.00 83.56 101 GLU A O 1
ATOM 823 N N . SER A 1 102 ? 17.034 -16.784 -9.674 1.00 83.75 102 SER A N 1
ATOM 824 C CA . SER A 1 102 ? 16.672 -17.627 -10.814 1.00 83.75 102 SER A CA 1
ATOM 825 C C . SER A 1 102 ? 17.454 -17.264 -12.081 1.00 83.75 102 SER A C 1
ATOM 827 O O . SER A 1 102 ? 17.419 -16.131 -12.559 1.00 83.75 102 SER A O 1
ATOM 829 N N . SER A 1 103 ? 18.055 -18.267 -12.727 1.00 80.69 103 SER A N 1
ATOM 830 C CA . SER A 1 103 ? 18.783 -18.112 -13.999 1.00 80.69 103 SER A CA 1
ATOM 831 C C . SER A 1 103 ? 17.914 -17.674 -15.186 1.00 80.69 103 SER A C 1
ATOM 833 O O . SER A 1 103 ? 18.440 -17.292 -16.229 1.00 80.69 103 SER A O 1
ATOM 835 N N . ARG A 1 104 ? 16.583 -17.728 -15.048 1.00 84.38 104 ARG A N 1
ATOM 836 C CA . ARG A 1 104 ? 15.616 -17.309 -16.077 1.00 84.38 104 ARG A CA 1
ATOM 837 C C . ARG A 1 104 ? 15.116 -15.877 -15.877 1.00 84.38 104 ARG A C 1
ATOM 839 O O . ARG A 1 104 ? 14.308 -15.400 -16.673 1.00 84.38 104 ARG A O 1
ATOM 846 N N . THR A 1 105 ? 15.559 -15.200 -14.821 1.00 86.69 105 THR A N 1
ATOM 847 C CA . THR A 1 105 ? 15.067 -13.869 -14.473 1.00 86.69 105 THR A CA 1
ATOM 848 C C . THR A 1 105 ? 15.697 -12.794 -15.341 1.00 86.69 105 THR A C 1
ATOM 850 O O . THR A 1 105 ? 16.915 -12.666 -15.449 1.00 86.69 105 THR A O 1
ATOM 853 N N . ASN A 1 106 ? 14.847 -11.940 -15.910 1.00 89.19 106 ASN A N 1
ATOM 854 C CA . ASN A 1 106 ? 15.297 -10.679 -16.475 1.00 89.19 106 ASN A CA 1
ATOM 855 C C . ASN A 1 106 ? 15.595 -9.697 -15.331 1.00 89.19 106 ASN A C 1
ATOM 857 O O . ASN A 1 106 ? 14.703 -9.007 -14.839 1.00 89.19 106 ASN A O 1
ATOM 861 N N . VAL A 1 107 ? 16.858 -9.662 -14.904 1.00 90.31 107 VAL A N 1
ATOM 862 C CA . VAL A 1 107 ? 17.318 -8.863 -13.757 1.00 90.31 107 VAL A CA 1
ATOM 863 C C . VAL A 1 107 ? 17.013 -7.376 -13.939 1.00 90.31 107 VAL A C 1
ATOM 865 O O . VAL A 1 107 ? 16.505 -6.750 -13.013 1.00 90.31 107 VAL A O 1
ATOM 868 N N . ALA A 1 108 ? 17.248 -6.825 -15.134 1.00 90.44 108 ALA A N 1
ATOM 869 C CA . ALA A 1 108 ? 17.004 -5.411 -15.417 1.00 90.44 108 ALA A CA 1
ATOM 870 C C . ALA A 1 108 ? 15.517 -5.044 -15.267 1.00 90.44 108 ALA A C 1
ATOM 872 O O . ALA A 1 108 ? 15.186 -4.045 -14.629 1.00 90.44 108 ALA A O 1
ATOM 873 N N . LYS A 1 109 ? 14.607 -5.886 -15.782 1.00 92.50 109 LYS A N 1
ATOM 874 C CA . LYS A 1 109 ? 13.160 -5.695 -15.590 1.00 92.50 109 LYS A CA 1
ATOM 875 C C . LYS A 1 109 ? 12.754 -5.824 -14.124 1.00 92.50 109 LYS A C 1
ATOM 877 O O . LYS A 1 109 ? 11.995 -4.988 -13.649 1.00 92.50 109 LYS A O 1
ATOM 882 N N . SER A 1 110 ? 13.294 -6.802 -13.393 1.00 93.19 110 SER A N 1
ATOM 883 C CA . SER A 1 110 ? 13.018 -6.946 -11.957 1.00 93.19 110 SER A CA 1
ATOM 884 C C . SER A 1 110 ? 13.471 -5.723 -11.157 1.00 93.19 110 SER A C 1
ATOM 886 O O . SER A 1 110 ? 12.729 -5.248 -10.303 1.00 93.19 110 SER A O 1
ATOM 888 N N . GLN A 1 111 ? 14.653 -5.174 -11.454 1.00 93.75 111 GLN A N 1
ATOM 889 C CA . GLN A 1 111 ? 15.154 -3.945 -10.830 1.00 93.75 111 GLN A CA 1
ATOM 890 C C . GLN A 1 111 ? 14.259 -2.739 -11.135 1.00 93.75 111 GLN A C 1
ATOM 892 O O . GLN A 1 111 ? 13.935 -1.976 -10.225 1.00 93.75 111 GLN A O 1
ATOM 897 N N . GLN A 1 112 ? 13.797 -2.603 -12.381 1.00 96.38 112 GLN A N 1
ATOM 898 C CA . GLN A 1 112 ? 12.810 -1.588 -12.748 1.00 96.38 112 GLN A CA 1
ATOM 899 C C . GLN A 1 112 ? 11.502 -1.771 -11.966 1.00 96.38 112 GLN A C 1
ATOM 901 O O . GLN A 1 112 ? 10.989 -0.808 -11.403 1.00 96.38 112 GLN A O 1
ATOM 906 N N . GLY A 1 113 ? 10.986 -3.000 -11.877 1.00 96.81 113 GLY A N 1
ATOM 907 C CA . GLY A 1 113 ? 9.778 -3.301 -11.112 1.00 96.81 113 GLY A CA 1
ATOM 908 C C . GLY A 1 113 ? 9.928 -2.954 -9.630 1.00 96.81 113 GLY A C 1
ATOM 909 O O . GLY A 1 113 ? 9.028 -2.359 -9.046 1.00 96.81 113 GLY A O 1
ATOM 910 N N . PHE A 1 114 ? 11.087 -3.236 -9.032 1.00 96.19 114 PHE A N 1
ATOM 911 C CA . PHE A 1 114 ? 11.392 -2.842 -7.657 1.00 96.19 114 PHE A CA 1
ATOM 912 C C . PHE A 1 114 ? 11.376 -1.327 -7.460 1.00 96.19 114 PHE A C 1
ATOM 914 O O . PHE A 1 114 ? 10.768 -0.860 -6.501 1.00 96.19 114 PHE A O 1
ATOM 921 N N . PHE A 1 115 ? 11.976 -0.570 -8.376 1.00 97.06 115 PHE A N 1
ATOM 922 C CA . PHE A 1 115 ? 11.918 0.888 -8.335 1.00 97.06 115 PHE A CA 1
ATOM 923 C C . PHE A 1 115 ? 10.475 1.398 -8.460 1.00 97.06 115 PHE A C 1
ATOM 925 O O . PHE A 1 115 ? 10.044 2.247 -7.686 1.00 97.06 115 PHE A O 1
ATOM 932 N N . CYS A 1 116 ? 9.692 0.836 -9.383 1.00 97.94 116 CYS A N 1
ATOM 933 C CA . CYS A 1 116 ? 8.289 1.201 -9.547 1.00 97.94 116 CYS A CA 1
ATOM 934 C C . CYS A 1 116 ? 7.447 0.887 -8.297 1.00 97.94 116 CYS A C 1
ATOM 936 O O . CYS A 1 116 ? 6.581 1.685 -7.947 1.00 97.94 116 CYS A O 1
ATOM 938 N N . MET A 1 117 ? 7.707 -0.227 -7.599 1.00 97.31 117 MET A N 1
ATOM 939 C CA . MET A 1 117 ? 7.063 -0.514 -6.308 1.00 97.31 117 MET A CA 1
ATOM 940 C C . MET A 1 117 ? 7.357 0.588 -5.289 1.00 97.31 117 MET A C 1
ATOM 942 O O . MET A 1 117 ? 6.437 1.084 -4.642 1.00 97.31 117 MET A O 1
ATOM 946 N N . ASP A 1 118 ? 8.623 0.994 -5.186 1.00 97.06 118 ASP A N 1
ATOM 947 C CA . ASP A 1 118 ? 9.058 2.005 -4.225 1.00 97.06 118 ASP A CA 1
ATOM 948 C C . ASP A 1 118 ? 8.425 3.378 -4.532 1.00 97.06 118 ASP A C 1
ATOM 950 O O . ASP A 1 118 ? 8.059 4.101 -3.608 1.00 97.06 118 ASP A O 1
ATOM 954 N N . VAL A 1 119 ? 8.206 3.715 -5.811 1.00 97.75 119 VAL A N 1
ATOM 955 C CA . VAL A 1 119 ? 7.481 4.933 -6.222 1.00 97.75 119 VAL A CA 1
ATOM 956 C C . VAL A 1 119 ? 6.023 4.911 -5.751 1.00 97.75 119 VAL A C 1
ATOM 958 O O . VAL A 1 119 ? 5.570 5.876 -5.134 1.00 97.75 119 VAL A O 1
ATOM 961 N N . ILE A 1 120 ? 5.289 3.820 -6.003 1.00 98.12 120 ILE A N 1
ATOM 962 C CA . ILE A 1 120 ? 3.876 3.717 -5.597 1.00 98.12 120 ILE A CA 1
ATOM 963 C C . ILE A 1 120 ? 3.744 3.705 -4.070 1.00 98.12 120 ILE A C 1
ATOM 965 O O . ILE A 1 120 ? 2.876 4.377 -3.513 1.00 98.12 120 ILE A O 1
ATOM 969 N N . ASP A 1 121 ? 4.616 2.980 -3.369 1.00 97.81 121 ASP A N 1
ATOM 970 C CA . ASP A 1 121 ? 4.577 2.943 -1.907 1.00 97.81 121 ASP A CA 1
ATOM 971 C C . ASP A 1 121 ? 5.025 4.259 -1.275 1.00 97.81 121 ASP A C 1
ATOM 973 O O . ASP A 1 121 ? 4.513 4.620 -0.213 1.00 97.81 121 ASP A O 1
ATOM 977 N N . LYS A 1 122 ? 5.910 5.023 -1.929 1.00 98.06 122 LYS A N 1
ATOM 978 C CA . LYS A 1 122 ? 6.238 6.376 -1.475 1.00 98.06 122 LYS A CA 1
ATOM 979 C C . LYS A 1 122 ? 5.034 7.304 -1.586 1.00 98.06 122 LYS A C 1
ATOM 981 O O . LYS A 1 122 ? 4.777 8.042 -0.642 1.00 98.06 122 LYS A O 1
ATOM 986 N N . ASP A 1 123 ? 4.277 7.241 -2.677 1.00 98.38 123 ASP A N 1
ATOM 987 C CA . ASP A 1 123 ? 3.048 8.027 -2.829 1.00 98.38 123 ASP A CA 1
ATOM 988 C C . ASP A 1 123 ? 1.992 7.657 -1.768 1.00 98.38 123 ASP A C 1
ATOM 990 O O . ASP A 1 123 ? 1.403 8.532 -1.134 1.00 98.38 123 ASP A O 1
ATOM 994 N N . ARG A 1 124 ? 1.820 6.359 -1.478 1.00 98.19 124 ARG A N 1
ATOM 995 C CA . ARG A 1 124 ? 0.962 5.882 -0.374 1.00 98.19 124 ARG A CA 1
ATOM 996 C C . ARG A 1 124 ? 1.422 6.383 0.995 1.00 98.19 124 ARG A C 1
ATOM 998 O O . ARG A 1 124 ? 0.586 6.774 1.806 1.00 98.19 124 ARG A O 1
ATOM 1005 N N . ALA A 1 125 ? 2.729 6.356 1.254 1.00 98.44 125 ALA A N 1
ATOM 1006 C CA . ALA A 1 125 ? 3.305 6.833 2.507 1.00 98.44 125 ALA A CA 1
ATOM 1007 C C . ALA A 1 125 ? 3.102 8.343 2.678 1.00 98.44 125 ALA A C 1
ATOM 1009 O O . ALA A 1 125 ? 2.581 8.764 3.703 1.00 98.44 125 ALA A O 1
ATOM 1010 N N . LEU A 1 126 ? 3.403 9.137 1.645 1.00 98.38 126 LEU A N 1
ATOM 1011 C CA . LEU A 1 126 ? 3.163 10.584 1.642 1.00 98.38 126 LEU A CA 1
ATOM 1012 C C . LEU A 1 126 ? 1.680 10.907 1.854 1.00 98.38 126 LEU A C 1
ATOM 1014 O O . LEU A 1 126 ? 1.346 11.832 2.586 1.00 98.38 126 LEU A O 1
ATOM 1018 N N . ARG A 1 127 ? 0.774 10.121 1.259 1.00 98.12 127 ARG A N 1
ATOM 1019 C CA . ARG A 1 127 ? -0.663 10.293 1.487 1.00 98.12 127 ARG A CA 1
ATOM 1020 C C . ARG A 1 127 ? -1.049 10.051 2.947 1.00 98.12 127 ARG A C 1
ATOM 1022 O O . ARG A 1 127 ? -1.865 10.787 3.482 1.00 98.12 127 ARG A O 1
ATOM 1029 N N . ALA A 1 128 ? -0.482 9.039 3.596 1.00 98.12 128 ALA A N 1
ATOM 1030 C CA . ALA A 1 128 ? -0.702 8.812 5.023 1.00 98.12 128 ALA A CA 1
ATOM 1031 C C . ALA A 1 128 ? -0.107 9.946 5.883 1.00 98.12 128 ALA A C 1
ATOM 1033 O O . ALA A 1 128 ? -0.757 10.395 6.824 1.00 98.12 128 ALA A O 1
ATOM 1034 N N . GLU A 1 129 ? 1.078 10.457 5.538 1.00 98.12 129 GLU A N 1
ATOM 1035 C CA . GLU A 1 129 ? 1.707 11.597 6.226 1.00 98.12 129 GLU A CA 1
ATOM 1036 C C . GLU A 1 129 ? 0.810 12.852 6.208 1.00 98.12 129 GLU A C 1
ATOM 1038 O O . GLU A 1 129 ? 0.686 13.536 7.221 1.00 98.12 129 GLU A O 1
ATOM 1043 N N . GLU A 1 130 ? 0.074 13.102 5.119 1.00 97.56 130 GLU A N 1
ATOM 1044 C CA . GLU A 1 130 ? -0.916 14.195 5.035 1.00 97.56 130 GLU A CA 1
ATOM 1045 C C . GLU A 1 130 ? -2.066 14.080 6.050 1.00 97.56 130 GLU A C 1
ATOM 1047 O O . GLU A 1 130 ? -2.712 15.080 6.364 1.00 97.56 130 GLU A O 1
ATOM 1052 N N . PHE A 1 131 ? -2.320 12.882 6.579 1.00 97.00 131 PHE A N 1
ATOM 1053 C CA . PHE A 1 131 ? -3.308 12.630 7.630 1.00 97.00 131 PHE A CA 1
ATOM 1054 C C . PHE A 1 131 ? -2.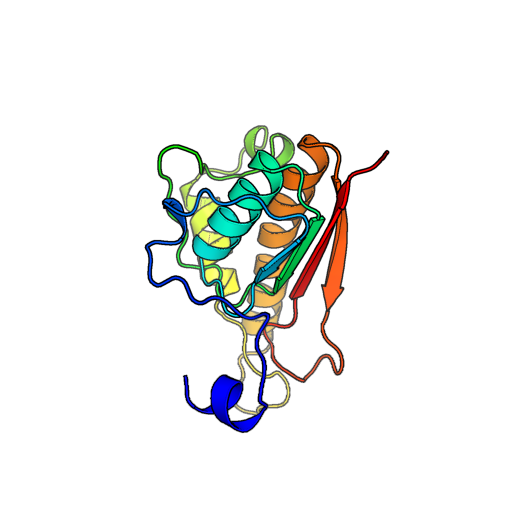701 12.584 9.044 1.00 97.00 131 PHE A C 1
ATOM 1056 O O . PHE A 1 131 ? -3.390 12.200 9.993 1.00 97.00 131 PHE A O 1
ATOM 1063 N N . GLY A 1 132 ? -1.437 12.989 9.203 1.00 97.69 132 GLY A N 1
ATOM 1064 C CA . GLY A 1 132 ? -0.746 13.044 10.497 1.00 97.69 132 GLY A CA 1
ATOM 1065 C C . GLY A 1 132 ? -0.123 11.717 10.931 1.00 97.69 132 GLY A C 1
ATOM 1066 O O . GLY A 1 132 ? 0.059 11.479 12.125 1.00 97.69 132 GLY A O 1
ATOM 1067 N N . TYR A 1 133 ? 0.163 10.822 9.984 1.00 98.44 133 TYR A N 1
ATOM 1068 C CA . TYR A 1 133 ? 0.882 9.585 10.273 1.00 98.44 133 TYR A CA 1
ATOM 1069 C C . TYR A 1 133 ? 2.390 9.757 10.099 1.00 98.44 133 TYR A C 1
ATOM 1071 O O . TYR A 1 133 ? 2.854 10.223 9.065 1.00 98.44 133 TYR A O 1
ATOM 1079 N N . SER A 1 134 ? 3.155 9.222 11.043 1.00 98.12 134 SER A N 1
ATOM 1080 C CA . SER A 1 134 ? 4.540 8.830 10.819 1.00 98.12 134 SER A CA 1
ATOM 1081 C C . SER A 1 134 ? 4.558 7.493 10.084 1.00 98.12 134 SER A C 1
ATOM 1083 O O . SER A 1 134 ? 3.994 6.506 10.575 1.00 98.12 134 SER A O 1
ATOM 1085 N N . VAL A 1 135 ? 5.182 7.435 8.905 1.00 98.06 135 VAL A N 1
ATOM 1086 C CA . VAL A 1 135 ? 5.190 6.229 8.066 1.00 98.06 135 VAL A CA 1
ATOM 1087 C C . VAL A 1 135 ? 6.602 5.720 7.845 1.00 98.06 135 VAL A C 1
ATOM 1089 O O . VAL A 1 135 ? 7.495 6.443 7.412 1.00 98.06 135 VAL A O 1
ATOM 1092 N N . VAL A 1 136 ? 6.793 4.422 8.074 1.00 97.19 136 VAL A N 1
ATOM 1093 C CA . V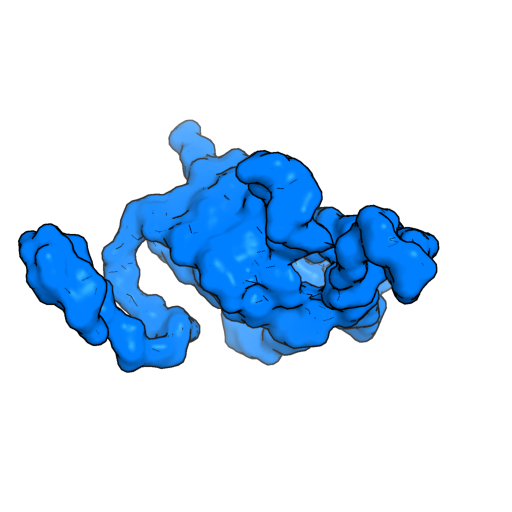AL A 1 136 ? 8.039 3.731 7.758 1.00 97.19 136 VAL A CA 1
ATOM 1094 C C . VAL A 1 136 ? 7.784 2.676 6.693 1.00 97.19 136 VAL A C 1
ATOM 1096 O O . VAL A 1 136 ? 6.982 1.761 6.883 1.00 97.19 136 VAL A O 1
ATOM 1099 N N . VAL A 1 137 ? 8.517 2.777 5.585 1.00 96.06 137 VAL A N 1
ATOM 1100 C CA . VAL A 1 137 ? 8.556 1.750 4.541 1.00 96.06 137 VAL A CA 1
ATOM 1101 C C . VAL A 1 137 ? 9.768 0.853 4.793 1.00 96.06 137 VAL A C 1
ATOM 1103 O O . VAL A 1 137 ? 10.910 1.313 4.797 1.00 96.06 137 VAL A O 1
ATOM 1106 N N . LYS A 1 138 ? 9.528 -0.433 5.053 1.00 94.69 138 LYS A N 1
ATOM 1107 C CA . LYS A 1 138 ? 10.555 -1.455 5.311 1.00 94.69 138 LYS A CA 1
ATOM 1108 C C . LYS A 1 138 ? 10.410 -2.637 4.356 1.00 94.69 138 LYS A C 1
ATOM 1110 O O . LYS A 1 138 ? 9.504 -2.689 3.528 1.00 94.69 138 LYS A O 1
ATOM 1115 N N . ARG A 1 139 ? 11.318 -3.606 4.495 1.00 94.38 139 ARG A N 1
ATOM 1116 C CA . ARG A 1 139 ? 11.260 -4.903 3.817 1.00 94.38 139 ARG A CA 1
ATOM 1117 C C . ARG A 1 139 ? 11.122 -6.043 4.825 1.00 94.38 139 ARG A C 1
ATOM 1119 O O . ARG A 1 139 ? 11.719 -5.980 5.903 1.00 94.38 139 ARG A O 1
ATOM 1126 N N . LEU A 1 140 ? 10.354 -7.074 4.473 1.00 93.38 140 LEU A N 1
ATOM 1127 C CA . LEU A 1 140 ? 10.278 -8.329 5.226 1.00 93.38 140 LEU A CA 1
ATOM 1128 C C . LEU A 1 140 ? 11.660 -8.989 5.318 1.00 93.38 140 LEU A C 1
ATOM 1130 O O . LEU A 1 140 ? 12.501 -8.840 4.429 1.00 93.38 140 LEU A O 1
ATOM 1134 N N . ARG A 1 141 ? 11.892 -9.726 6.409 1.00 93.38 141 ARG A N 1
ATOM 1135 C CA . ARG A 1 141 ? 13.115 -10.505 6.631 1.00 93.38 141 ARG A CA 1
ATOM 1136 C C . ARG A 1 141 ? 12.779 -12.004 6.658 1.00 93.38 141 ARG A C 1
ATOM 1138 O O . ARG A 1 141 ? 11.816 -12.368 7.331 1.00 93.38 141 ARG A O 1
ATOM 1145 N N . PRO A 1 142 ? 13.567 -12.862 5.985 1.00 92.44 142 PRO A N 1
ATOM 1146 C CA . PRO A 1 142 ? 14.705 -12.515 5.122 1.00 92.44 142 PRO A CA 1
ATOM 1147 C C . PRO A 1 142 ? 14.250 -11.790 3.840 1.00 92.44 142 PRO A C 1
ATOM 1149 O O . PRO A 1 142 ? 13.120 -11.970 3.400 1.00 92.44 142 PRO A O 1
ATOM 1152 N N . GLU A 1 143 ? 15.096 -10.939 3.244 1.00 89.25 143 GLU A N 1
ATOM 1153 C CA . GLU A 1 143 ? 14.670 -10.115 2.090 1.00 89.25 143 GLU A CA 1
ATOM 1154 C C . GLU A 1 143 ? 14.346 -10.954 0.845 1.00 89.25 143 GLU A C 1
ATOM 1156 O O . GLU A 1 143 ? 13.534 -10.530 0.028 1.00 89.25 143 GLU A O 1
ATOM 1161 N N . ASN A 1 144 ? 14.903 -12.160 0.730 1.00 85.94 144 ASN A N 1
ATOM 1162 C CA . ASN A 1 144 ? 14.604 -13.097 -0.351 1.00 85.94 144 ASN A CA 1
ATOM 1163 C C . ASN A 1 144 ? 13.345 -13.953 -0.104 1.00 85.94 144 ASN A C 1
ATOM 1165 O O . ASN A 1 144 ? 13.045 -14.824 -0.912 1.00 85.94 144 ASN A O 1
ATOM 1169 N N . CYS A 1 145 ? 12.574 -13.713 0.967 1.00 89.81 145 CYS A N 1
ATOM 1170 C CA . CYS A 1 145 ? 11.336 -14.467 1.215 1.00 89.81 145 CYS A CA 1
ATOM 1171 C C . CYS A 1 145 ? 10.309 -14.327 0.077 1.00 89.81 145 CYS A C 1
ATOM 1173 O O . CYS A 1 145 ? 9.514 -15.233 -0.164 1.00 89.81 145 CYS A O 1
ATOM 1175 N N . THR A 1 146 ? 10.316 -13.185 -0.612 1.00 90.38 146 THR A N 1
ATOM 1176 C CA . THR A 1 146 ? 9.541 -12.917 -1.824 1.00 90.38 146 THR A CA 1
ATOM 1177 C C . THR A 1 146 ? 10.069 -11.640 -2.490 1.00 90.38 146 THR A C 1
ATOM 1179 O O . THR A 1 146 ? 10.481 -10.717 -1.784 1.00 90.38 146 THR A O 1
ATOM 1182 N N . PRO A 1 147 ? 10.000 -11.502 -3.827 1.00 89.50 147 PRO A N 1
ATOM 1183 C CA . PRO A 1 147 ? 10.236 -10.218 -4.493 1.00 89.50 147 PRO A CA 1
ATOM 1184 C C . PRO A 1 147 ? 9.298 -9.101 -3.989 1.00 89.50 147 PRO A C 1
ATOM 1186 O O . PRO A 1 147 ? 9.651 -7.921 -4.001 1.00 89.50 147 PRO A O 1
ATOM 1189 N N . LYS A 1 148 ? 8.099 -9.471 -3.514 1.00 91.56 148 LYS A N 1
ATOM 1190 C CA . LYS A 1 148 ? 7.054 -8.569 -3.004 1.00 91.56 148 LYS A CA 1
ATOM 1191 C C . LYS A 1 148 ? 7.128 -8.419 -1.487 1.00 91.56 148 LYS A C 1
ATOM 1193 O O . LYS A 1 148 ? 6.228 -8.821 -0.760 1.00 91.56 148 LYS A O 1
ATOM 1198 N N . ASN A 1 149 ? 8.244 -7.882 -1.012 1.00 93.06 149 ASN A N 1
ATOM 1199 C CA . ASN A 1 149 ? 8.587 -7.836 0.410 1.00 93.06 149 ASN A CA 1
ATOM 1200 C C . ASN A 1 149 ? 8.414 -6.458 1.068 1.00 93.06 149 ASN A C 1
ATOM 1202 O O . ASN A 1 149 ? 8.882 -6.289 2.190 1.00 93.06 149 ASN A O 1
ATOM 1206 N N . ARG A 1 150 ? 7.797 -5.471 0.405 1.00 94.50 150 ARG A N 1
ATOM 1207 C CA . ARG A 1 150 ? 7.587 -4.128 0.976 1.00 94.50 150 ARG A CA 1
ATOM 1208 C C . ARG A 1 150 ? 6.557 -4.189 2.101 1.00 94.50 150 ARG A C 1
ATOM 1210 O O . ARG A 1 150 ? 5.560 -4.901 2.002 1.00 94.50 150 ARG A O 1
ATOM 1217 N N . VAL A 1 151 ? 6.806 -3.423 3.157 1.00 96.44 151 VAL A N 1
ATOM 1218 C CA . VAL A 1 151 ? 5.913 -3.267 4.307 1.00 96.44 151 VAL A CA 1
ATOM 1219 C C . VAL A 1 151 ? 5.806 -1.790 4.638 1.00 96.44 151 VAL A C 1
ATOM 1221 O O . VAL A 1 151 ? 6.823 -1.149 4.894 1.00 96.44 151 VAL A O 1
ATOM 1224 N N . LEU A 1 152 ? 4.588 -1.263 4.672 1.00 97.69 152 LEU A N 1
ATOM 1225 C CA . LEU A 1 152 ? 4.298 0.080 5.153 1.00 97.69 152 LEU A CA 1
ATOM 1226 C C . LEU A 1 152 ? 3.745 -0.027 6.569 1.00 97.69 152 LEU A C 1
ATOM 1228 O O . LEU A 1 152 ? 2.779 -0.754 6.805 1.00 97.69 152 LEU A O 1
ATOM 1232 N N . VAL A 1 153 ? 4.346 0.706 7.498 1.00 98.25 153 VAL A N 1
ATOM 1233 C CA . VAL A 1 153 ? 3.879 0.813 8.881 1.00 98.25 153 VAL A CA 1
ATOM 1234 C C . VAL A 1 153 ? 3.576 2.272 9.166 1.00 98.25 153 VAL A C 1
ATOM 1236 O O . VAL A 1 153 ? 4.475 3.099 9.054 1.00 98.25 153 VAL A O 1
ATOM 1239 N N . GLY A 1 154 ? 2.332 2.577 9.527 1.00 98.25 154 GLY A N 1
ATOM 1240 C CA . GLY A 1 154 ? 1.895 3.929 9.861 1.00 98.25 154 GLY A CA 1
ATOM 1241 C C . GLY A 1 154 ? 1.396 4.031 11.293 1.00 98.25 154 GLY A C 1
ATOM 1242 O O . GLY A 1 154 ? 0.562 3.232 11.732 1.00 98.25 154 GLY A O 1
ATOM 1243 N N . VAL A 1 155 ? 1.884 5.038 12.010 1.00 98.00 155 VAL A N 1
ATOM 1244 C CA . VAL A 1 155 ? 1.481 5.365 13.380 1.00 98.00 155 VAL A CA 1
ATOM 1245 C C . VAL A 1 155 ? 1.085 6.835 13.425 1.00 98.00 155 VAL A C 1
ATOM 1247 O O . VAL A 1 155 ? 1.802 7.660 12.877 1.00 98.00 155 VAL A O 1
ATOM 1250 N N . LEU A 1 156 ? -0.048 7.168 14.045 1.00 94.50 156 LEU A N 1
ATOM 1251 C CA . LEU A 1 156 ? -0.424 8.569 14.250 1.00 94.50 156 LEU A CA 1
ATOM 1252 C C . LEU A 1 156 ? 0.560 9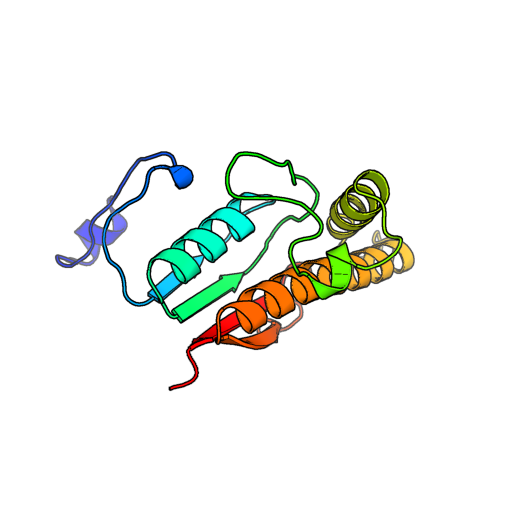.240 15.203 1.00 94.50 156 LEU A C 1
ATOM 1254 O O . LEU A 1 156 ? 0.854 8.680 16.261 1.00 94.50 156 LEU A O 1
ATOM 1258 N N . GLU A 1 157 ? 1.043 10.414 14.818 1.00 80.44 157 GLU A N 1
ATOM 1259 C CA . GLU A 1 157 ? 1.791 11.287 15.719 1.00 80.44 157 GLU A CA 1
ATOM 1260 C C . GLU A 1 157 ? 0.792 11.918 16.709 1.00 80.44 157 GLU A C 1
ATOM 1262 O O . GLU A 1 157 ? -0.306 12.324 16.312 1.00 80.44 157 GLU A O 1
ATOM 1267 N N . GLU A 1 158 ? 1.122 11.871 18.005 1.00 64.31 158 GLU A N 1
ATOM 1268 C CA . GLU A 1 158 ? 0.305 12.421 19.103 1.00 64.31 158 GLU A CA 1
ATOM 1269 C C . GLU A 1 158 ? 0.434 13.943 19.210 1.00 64.31 158 GLU A C 1
ATOM 1271 O O . GLU A 1 158 ? 1.567 14.456 19.057 1.00 64.31 158 GLU A O 1
#

Foldseek 3Di:
DVVCVVVVPPPDDDDDDDLLPDDDADQEQEDDACEACSQVSSLVVCLVRVHWYKYQYDAQLRYDDDDPDDPPQAPVRVPDPQDPVNLNVLRNLLNQADQPVDPPHPVVSNVSNLVSVVVSVVSSCNNLVVSQWDKDWDFDPPNNPDSSGIMITIDHDD

Organism: Culex pipiens pipiens (NCBI:txid38569)

InterPro domains:
  IPR025714 Methyltransferase domain [PF13679] (25-64)